Protein AF-A0A1X0R0B6-F1 (afdb_monomer)

Radius of gyration: 25.24 Å; Cα contacts (8 Å, |Δi|>4): 113; chains: 1; bounding box: 52×63×77 Å

Secondary structure (DSSP, 8-state):
--------------TT--------------HHHHTSTTTTTS------GGGS-HHHHHHHHGGGSPEEE-HHHHHHHHHHHHTT---SSEEEETTTTEEEESS-EEETTS-HHHHHHHHHHHHHHHHHHHHHHHHHHHHHHS--

Mean predicted aligned error: 15.53 Å

Structure (mmCIF,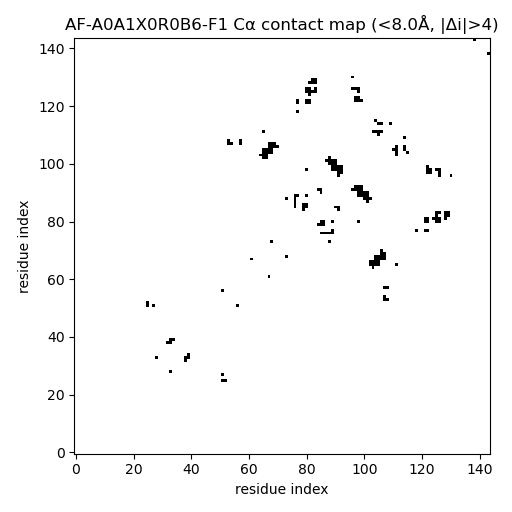 N/CA/C/O backbone):
data_AF-A0A1X0R0B6-F1
#
_entry.id   AF-A0A1X0R0B6-F1
#
loop_
_atom_site.group_PDB
_atom_site.id
_atom_site.type_symbol
_atom_site.label_atom_id
_atom_site.label_alt_id
_atom_site.label_comp_id
_atom_site.label_asym_id
_atom_site.label_entity_id
_atom_site.label_seq_id
_atom_site.pdbx_PDB_ins_code
_atom_site.Cartn_x
_atom_site.Cartn_y
_atom_site.Cartn_z
_atom_site.occupancy
_atom_site.B_iso_or_equiv
_atom_site.auth_seq_id
_atom_site.auth_comp_id
_atom_site.auth_asym_id
_atom_site.auth_atom_id
_atom_site.pdbx_PDB_model_num
ATOM 1 N N . MET A 1 1 ? 33.034 51.638 -9.440 1.00 44.06 1 MET A N 1
ATOM 2 C CA . MET A 1 1 ? 32.956 50.972 -10.749 1.00 44.06 1 MET A CA 1
ATOM 3 C C . MET A 1 1 ? 34.288 50.253 -10.861 1.00 44.06 1 MET A C 1
ATOM 5 O O . MET A 1 1 ? 35.292 50.940 -10.951 1.00 44.06 1 MET A O 1
ATOM 9 N N . ASP A 1 2 ? 34.399 48.962 -10.557 1.00 43.72 2 ASP A N 1
ATOM 10 C CA . ASP A 1 2 ? 33.422 47.894 -10.790 1.00 43.72 2 ASP A CA 1
ATOM 11 C C . ASP A 1 2 ? 33.470 46.812 -9.700 1.00 43.72 2 ASP A C 1
ATOM 13 O O . ASP A 1 2 ? 34.534 46.466 -9.190 1.00 43.72 2 ASP A O 1
ATOM 17 N N . LEU A 1 3 ? 32.273 46.372 -9.307 1.00 49.06 3 LEU A N 1
ATOM 18 C CA . LEU A 1 3 ? 31.998 45.193 -8.490 1.00 49.06 3 LEU A CA 1
ATOM 19 C C . LEU A 1 3 ? 32.060 43.993 -9.436 1.00 49.06 3 LEU A C 1
ATOM 21 O O . LEU A 1 3 ? 31.337 43.993 -10.428 1.00 49.06 3 LEU A O 1
ATOM 25 N N . ASP A 1 4 ? 32.903 43.012 -9.138 1.00 48.28 4 ASP A N 1
ATOM 26 C CA . ASP A 1 4 ? 32.927 41.732 -9.851 1.00 48.28 4 ASP A CA 1
ATOM 27 C C . ASP A 1 4 ? 32.798 40.623 -8.797 1.00 48.28 4 ASP A C 1
ATOM 29 O O . ASP A 1 4 ? 33.741 39.897 -8.477 1.00 48.28 4 ASP A O 1
ATOM 33 N N . ASP A 1 5 ? 31.619 40.593 -8.168 1.00 46.56 5 ASP A N 1
ATOM 34 C CA . ASP A 1 5 ? 31.151 39.461 -7.376 1.00 46.56 5 ASP A CA 1
ATOM 35 C C . ASP A 1 5 ? 30.774 38.361 -8.365 1.00 46.56 5 ASP A C 1
ATOM 37 O O . ASP A 1 5 ? 29.732 38.378 -9.018 1.00 46.56 5 ASP A O 1
ATOM 41 N N . LYS A 1 6 ? 31.702 37.425 -8.529 1.00 50.28 6 LYS A N 1
ATOM 42 C CA . LYS A 1 6 ? 31.528 36.225 -9.331 1.00 50.28 6 LYS A CA 1
ATOM 43 C C . LYS A 1 6 ? 30.633 35.268 -8.544 1.00 50.28 6 LYS A C 1
ATOM 45 O O . LYS A 1 6 ? 31.128 34.453 -7.771 1.00 50.28 6 LYS A O 1
ATOM 50 N N . GLU A 1 7 ? 29.323 35.430 -8.691 1.00 47.28 7 GLU A N 1
ATOM 51 C CA . GLU A 1 7 ? 28.333 34.467 -8.213 1.00 47.28 7 GLU A CA 1
ATOM 52 C C . GLU A 1 7 ? 28.565 33.141 -8.954 1.00 47.28 7 GLU A C 1
ATOM 54 O O . GLU A 1 7 ? 28.330 33.009 -10.155 1.00 47.28 7 GLU A O 1
ATOM 59 N N . GLU A 1 8 ? 29.128 32.167 -8.239 1.00 46.31 8 GLU A N 1
ATOM 60 C CA . GLU A 1 8 ? 29.103 30.762 -8.625 1.00 46.31 8 GLU A CA 1
ATOM 61 C C . GLU A 1 8 ? 27.646 30.298 -8.499 1.00 46.31 8 GLU A C 1
ATOM 63 O O . GLU A 1 8 ? 27.189 29.920 -7.423 1.00 46.31 8 GLU A O 1
ATOM 68 N N . GLU A 1 9 ? 26.889 30.404 -9.595 1.00 43.81 9 GLU A N 1
ATOM 69 C CA . GLU A 1 9 ? 25.591 29.746 -9.749 1.00 43.81 9 GLU A CA 1
ATOM 70 C C . GLU A 1 9 ? 25.822 28.227 -9.716 1.00 43.81 9 GLU A C 1
ATOM 72 O O . GLU A 1 9 ? 26.087 27.576 -10.728 1.00 43.81 9 GLU A O 1
ATOM 77 N N . GLU A 1 10 ? 25.771 27.657 -8.512 1.00 44.16 10 GLU A N 1
ATOM 78 C CA . GLU A 1 10 ? 25.491 26.244 -8.310 1.00 44.16 10 GLU A CA 1
ATOM 79 C C . GLU A 1 10 ? 24.111 25.971 -8.928 1.00 44.16 10 GLU A C 1
ATOM 81 O O . GLU A 1 10 ? 23.080 26.341 -8.368 1.00 44.16 10 GLU A O 1
ATOM 86 N N . GLU A 1 11 ? 24.087 25.367 -10.120 1.00 46.81 11 GLU A N 1
ATOM 87 C CA . GLU A 1 11 ? 22.880 24.776 -10.699 1.00 46.81 11 GLU A CA 1
ATOM 88 C C . GLU A 1 11 ? 22.377 23.679 -9.743 1.00 46.81 11 GLU A C 1
ATOM 90 O O . GLU A 1 11 ? 22.717 22.499 -9.869 1.00 46.81 11 GLU A O 1
ATOM 95 N N . GLU A 1 12 ? 21.560 24.067 -8.761 1.00 42.91 12 GLU A N 1
ATOM 96 C CA . GLU A 1 12 ? 20.645 23.168 -8.070 1.00 42.91 12 GLU A CA 1
ATOM 97 C C . GLU A 1 12 ? 19.727 22.561 -9.138 1.00 42.91 12 GLU A C 1
ATOM 99 O O . GLU A 1 12 ? 18.718 23.136 -9.548 1.00 42.91 12 GLU A O 1
ATOM 104 N N . CYS A 1 13 ? 20.118 21.388 -9.636 1.00 39.66 13 CYS A N 1
ATOM 105 C CA . CYS A 1 13 ? 19.265 20.514 -10.424 1.00 39.66 13 CYS A CA 1
ATOM 106 C C . CYS A 1 13 ? 18.039 20.153 -9.574 1.00 39.66 13 CYS A C 1
ATOM 108 O O . CYS A 1 13 ? 18.061 19.216 -8.777 1.00 39.66 13 CYS A O 1
ATOM 110 N N . ASP A 1 14 ? 16.968 20.925 -9.736 1.00 43.12 14 ASP A N 1
ATOM 111 C CA . ASP A 1 14 ? 15.654 20.648 -9.177 1.00 43.12 14 ASP A CA 1
ATOM 112 C C . ASP A 1 14 ? 15.074 19.384 -9.837 1.00 43.12 14 ASP A C 1
ATOM 114 O O . ASP A 1 14 ? 14.384 19.430 -10.858 1.00 43.12 14 ASP A O 1
ATOM 118 N N . GLU A 1 15 ? 15.361 18.228 -9.233 1.00 50.38 15 GLU A N 1
ATOM 119 C CA . GLU A 1 15 ? 14.888 16.886 -9.614 1.00 50.38 15 GLU A CA 1
ATOM 120 C C . GLU A 1 15 ? 13.340 16.760 -9.616 1.00 50.38 15 GLU A C 1
ATOM 122 O O . GLU A 1 15 ? 12.774 15.736 -10.006 1.00 50.38 15 GLU A O 1
ATOM 127 N N . TRP A 1 16 ? 12.620 17.822 -9.232 1.00 56.38 16 TRP A N 1
ATOM 128 C CA . TRP A 1 16 ? 11.158 17.904 -9.184 1.00 56.38 16 TRP A CA 1
ATOM 129 C C . TRP A 1 16 ? 10.514 18.563 -10.410 1.00 56.38 16 TRP A C 1
ATOM 131 O O . TRP A 1 16 ? 9.282 18.511 -10.561 1.00 56.38 16 TRP A O 1
ATOM 141 N N . SER A 1 17 ? 11.307 19.134 -11.316 1.00 48.06 17 SER A N 1
ATOM 142 C CA . SER A 1 17 ? 10.801 19.755 -12.537 1.00 48.06 17 SER A CA 1
ATOM 143 C C . SER A 1 17 ? 10.341 18.688 -13.536 1.00 48.06 17 SER A C 1
ATOM 145 O O . SER A 1 17 ? 11.116 18.008 -14.200 1.00 48.06 17 SER A O 1
ATOM 147 N N . SER A 1 18 ? 9.019 18.503 -13.609 1.00 56.09 18 SER A N 1
ATOM 148 C CA . SER A 1 18 ? 8.356 17.531 -14.482 1.00 56.09 18 SER A CA 1
ATOM 149 C C . SER A 1 18 ? 8.530 17.889 -15.962 1.00 56.09 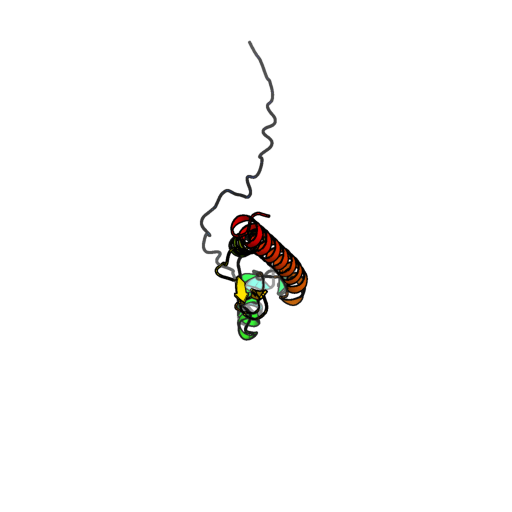18 SER A C 1
ATOM 151 O O . SER A 1 18 ? 7.639 18.482 -16.576 1.00 56.09 18 SER A O 1
ATOM 153 N N . GLU A 1 19 ? 9.647 17.485 -16.561 1.00 53.19 19 GLU A N 1
ATOM 154 C CA . GLU A 1 19 ? 9.763 17.413 -18.013 1.00 53.19 19 GLU A CA 1
ATOM 155 C C . GLU A 1 19 ? 8.799 16.349 -18.553 1.00 53.19 19 GLU A C 1
ATOM 157 O O . GLU A 1 19 ? 8.702 15.218 -18.066 1.00 53.19 19 GLU A O 1
ATOM 162 N N . LYS A 1 20 ? 8.017 16.731 -19.567 1.00 53.56 20 LYS A N 1
ATOM 163 C CA . LYS A 1 20 ? 7.134 15.798 -20.274 1.00 53.56 20 LYS A CA 1
ATOM 164 C C . LYS A 1 20 ? 8.014 14.741 -20.953 1.00 53.56 20 LYS A C 1
ATOM 166 O O . LYS A 1 20 ? 8.954 15.132 -21.642 1.00 53.56 20 LYS A O 1
ATOM 171 N N . PRO A 1 21 ? 7.710 13.436 -20.831 1.00 51.22 21 PRO A N 1
ATOM 172 C CA . PRO A 1 21 ? 8.553 12.403 -21.415 1.00 51.22 21 PRO A CA 1
ATOM 173 C C . PRO A 1 21 ? 8.575 12.555 -22.939 1.00 51.22 21 PRO A C 1
ATOM 175 O O . PRO A 1 21 ? 7.552 12.395 -23.610 1.00 51.22 21 PRO A O 1
ATOM 178 N N . VAL A 1 22 ? 9.743 12.897 -23.482 1.00 52.91 22 VAL A N 1
ATOM 179 C CA . VAL A 1 22 ? 9.999 12.881 -24.923 1.00 52.91 22 VAL A CA 1
ATOM 180 C C . VAL A 1 22 ? 10.057 11.412 -25.357 1.00 52.91 22 VAL A C 1
ATOM 182 O O . VAL A 1 22 ? 10.702 10.619 -24.670 1.00 52.91 22 VAL A O 1
ATOM 185 N N . PRO A 1 23 ? 9.404 11.000 -26.460 1.00 47.00 23 PRO A N 1
ATOM 186 C CA . PRO A 1 23 ? 9.511 9.631 -26.949 1.00 47.00 23 PRO A CA 1
ATOM 187 C C . PRO A 1 23 ? 10.969 9.309 -27.281 1.00 47.00 23 PRO A C 1
ATOM 189 O O . PRO A 1 23 ? 11.524 9.821 -28.256 1.00 47.00 23 PRO A O 1
ATOM 192 N N . VAL A 1 24 ? 11.603 8.472 -26.464 1.00 54.81 24 VAL A N 1
ATOM 193 C CA . VAL A 1 24 ? 12.972 8.038 -26.715 1.00 54.81 24 VAL A CA 1
ATOM 194 C C . VAL A 1 24 ? 12.920 6.905 -27.735 1.00 54.81 24 VAL A C 1
ATOM 196 O O . VAL A 1 24 ? 12.468 5.797 -27.453 1.00 54.81 24 VAL A O 1
ATOM 199 N N . TYR A 1 25 ? 13.345 7.197 -28.962 1.00 51.16 25 TYR A N 1
ATOM 200 C CA . TYR A 1 25 ? 13.500 6.185 -30.000 1.00 51.16 25 TYR A CA 1
ATOM 201 C C . TYR A 1 25 ? 14.805 5.432 -29.774 1.00 51.16 25 TYR A C 1
ATOM 203 O O . TYR A 1 25 ? 15.889 5.896 -30.133 1.00 51.16 25 TYR A O 1
ATOM 211 N N . TYR A 1 26 ? 14.701 4.245 -29.190 1.00 53.59 26 TYR A N 1
ATOM 212 C CA . TYR A 1 26 ? 15.845 3.366 -29.022 1.00 53.59 26 TYR A CA 1
ATOM 213 C C . TYR A 1 26 ? 16.159 2.682 -30.348 1.00 53.59 26 TYR A C 1
ATOM 215 O O . TYR A 1 26 ? 15.334 1.956 -30.904 1.00 53.59 26 TYR A O 1
ATOM 223 N N . LYS A 1 27 ? 17.367 2.911 -30.875 1.00 56.19 27 LYS A N 1
ATOM 224 C CA . LYS A 1 27 ? 17.893 2.139 -32.005 1.00 56.19 27 LYS A CA 1
ATOM 225 C C . LYS A 1 27 ? 18.204 0.724 -31.519 1.00 56.19 27 LYS A C 1
ATOM 227 O O . LYS A 1 27 ? 19.342 0.414 -31.190 1.00 56.19 27 LYS A O 1
ATOM 232 N N . SER A 1 28 ? 17.191 -0.137 -31.467 1.00 54.16 28 SER A N 1
ATOM 233 C CA . SER A 1 28 ? 17.397 -1.567 -31.264 1.00 54.16 28 SER A CA 1
ATOM 234 C C . SER A 1 28 ? 18.120 -2.125 -32.488 1.00 5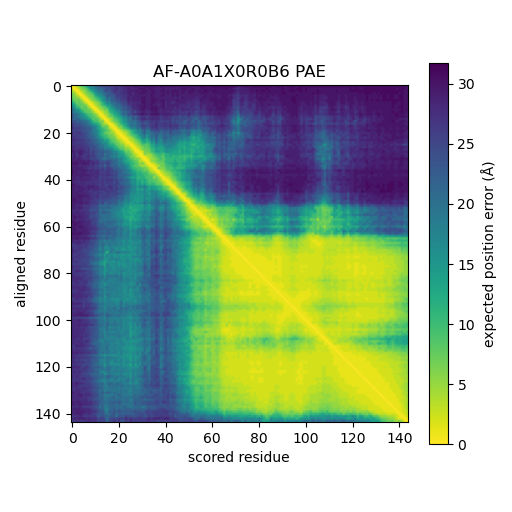4.16 28 SER A C 1
ATOM 236 O O . SER A 1 28 ? 17.562 -2.159 -33.587 1.00 54.16 28 SER A O 1
ATOM 238 N N . LEU A 1 29 ? 19.373 -2.536 -32.322 1.00 56.31 29 LEU A N 1
ATOM 239 C CA . LEU A 1 29 ? 20.070 -3.292 -33.354 1.00 56.31 29 LEU A CA 1
ATOM 240 C C . LEU A 1 29 ? 19.496 -4.711 -33.354 1.00 56.31 29 LEU A C 1
ATOM 242 O O . LEU A 1 29 ? 19.635 -5.441 -32.375 1.00 56.31 29 LEU A O 1
ATOM 246 N N . SER A 1 30 ? 18.808 -5.090 -34.430 1.00 58.12 30 SER A N 1
ATOM 247 C CA . SER A 1 30 ? 18.407 -6.479 -34.646 1.00 58.12 30 SER A CA 1
ATOM 248 C C . SER A 1 30 ? 19.633 -7.329 -34.990 1.00 58.12 30 SER A C 1
ATOM 250 O O . SER A 1 30 ? 20.620 -6.829 -35.538 1.00 58.12 30 SER A O 1
ATOM 252 N N . TRP A 1 31 ? 19.554 -8.634 -34.716 1.00 57.19 31 TRP A N 1
ATOM 253 C CA . TRP A 1 31 ? 20.564 -9.608 -35.147 1.00 57.19 31 TRP A CA 1
ATOM 254 C C . TRP A 1 31 ? 20.852 -9.532 -36.655 1.00 57.19 31 TRP A C 1
ATOM 256 O O . TRP A 1 31 ? 21.991 -9.728 -37.073 1.00 57.19 31 TRP A O 1
ATOM 266 N N . ASP A 1 32 ? 19.852 -9.161 -37.457 1.00 57.97 32 ASP A N 1
ATOM 267 C CA . ASP A 1 32 ? 19.981 -8.992 -38.907 1.00 57.97 32 ASP A CA 1
ATOM 268 C C . ASP A 1 32 ? 20.910 -7.829 -39.296 1.00 57.97 32 ASP A C 1
ATOM 270 O O . ASP A 1 32 ? 21.615 -7.898 -40.304 1.00 57.97 32 ASP A O 1
ATOM 274 N N . ASN A 1 33 ? 20.987 -6.779 -38.472 1.00 58.06 33 ASN A N 1
ATOM 275 C CA . ASN A 1 33 ? 21.807 -5.599 -38.754 1.00 58.06 33 ASN A CA 1
ATOM 276 C C . ASN A 1 33 ? 23.292 -5.813 -38.423 1.00 58.06 33 ASN A C 1
ATOM 278 O O . ASN A 1 33 ? 24.151 -5.131 -38.992 1.00 58.06 33 ASN A O 1
ATOM 282 N N . PHE A 1 34 ? 23.606 -6.785 -37.558 1.00 56.25 34 PHE A N 1
ATOM 283 C CA . PHE A 1 34 ? 24.973 -7.120 -37.140 1.00 56.25 34 PHE A CA 1
ATOM 284 C C . PHE A 1 34 ? 25.846 -7.624 -38.302 1.00 56.25 34 PHE A C 1
ATOM 286 O O . PHE A 1 34 ? 27.057 -7.411 -38.320 1.00 56.25 34 PHE A O 1
ATOM 293 N N . ASN A 1 35 ? 25.232 -8.251 -39.311 1.00 55.53 35 ASN A N 1
ATOM 294 C CA . ASN A 1 35 ? 25.938 -8.787 -40.479 1.00 55.53 35 ASN A CA 1
ATOM 295 C C . ASN A 1 35 ? 26.104 -7.783 -41.629 1.00 55.53 35 ASN A C 1
ATOM 297 O O . ASN A 1 35 ? 26.712 -8.118 -42.648 1.00 55.53 35 ASN A O 1
ATOM 301 N N . SER A 1 36 ? 25.598 -6.557 -41.490 1.00 59.28 36 SER A N 1
ATOM 302 C CA . SER A 1 36 ? 25.766 -5.538 -42.524 1.00 59.28 36 SER A CA 1
ATOM 303 C C . SER A 1 36 ? 27.196 -4.973 -42.514 1.00 59.28 36 SER A C 1
ATOM 305 O O . SER A 1 36 ? 27.761 -4.623 -41.475 1.00 59.28 36 SER A O 1
ATOM 307 N N . SER A 1 37 ? 27.811 -4.882 -43.696 1.00 56.16 37 SER A N 1
ATOM 308 C CA . SER A 1 37 ? 29.212 -4.464 -43.880 1.00 56.16 37 SER A CA 1
ATOM 309 C C . SER A 1 37 ? 29.522 -3.064 -43.335 1.00 56.16 37 SER A C 1
ATOM 311 O O . SER A 1 37 ? 30.673 -2.772 -43.023 1.00 56.16 37 SER A O 1
ATOM 313 N N . SER A 1 38 ? 28.505 -2.214 -43.175 1.00 57.75 38 SER A N 1
ATOM 314 C CA . SER A 1 38 ? 28.630 -0.859 -42.629 1.00 57.75 38 SER A CA 1
ATOM 315 C C . SER A 1 38 ? 28.892 -0.813 -41.117 1.00 57.75 38 SER A C 1
ATOM 317 O O . SER A 1 38 ? 29.416 0.190 -40.641 1.00 57.75 38 SER A O 1
ATOM 319 N N . PHE A 1 39 ? 28.582 -1.876 -40.363 1.00 53.69 39 PHE A N 1
ATOM 320 C CA . PHE A 1 39 ? 28.770 -1.918 -38.903 1.00 53.69 39 PHE A CA 1
ATOM 321 C C . PHE A 1 39 ? 30.095 -2.557 -38.461 1.00 53.69 39 PHE A C 1
ATOM 323 O O . PHE A 1 39 ? 30.558 -2.299 -37.354 1.00 53.69 39 PHE A O 1
ATOM 330 N N . ARG A 1 40 ? 30.764 -3.331 -39.329 1.00 53.16 40 ARG A N 1
ATOM 331 C CA . ARG A 1 40 ? 32.027 -4.032 -39.001 1.00 53.16 40 ARG A CA 1
ATOM 332 C C . ARG A 1 40 ? 33.220 -3.120 -38.706 1.00 53.16 40 ARG A C 1
ATOM 334 O O . ARG A 1 40 ? 34.197 -3.587 -38.129 1.00 53.16 40 ARG A O 1
ATOM 341 N N . HIS A 1 41 ? 33.168 -1.862 -39.136 1.00 51.84 41 HIS A N 1
ATOM 342 C CA . HIS A 1 41 ? 34.302 -0.934 -39.064 1.00 51.84 41 HIS A CA 1
ATOM 343 C C . HIS A 1 41 ? 34.145 0.165 -38.012 1.00 51.84 41 HIS A C 1
ATOM 345 O O . HIS A 1 41 ? 35.052 0.979 -37.852 1.00 51.84 41 HIS A O 1
ATOM 351 N N . GLN A 1 42 ? 33.029 0.196 -37.280 1.00 53.94 42 GLN A N 1
ATOM 352 C CA . GLN A 1 42 ? 32.911 1.072 -36.122 1.00 53.94 42 GLN A CA 1
ATOM 353 C C . GLN A 1 42 ? 33.435 0.341 -34.881 1.00 53.94 42 GLN A C 1
ATOM 355 O O . GLN A 1 42 ? 33.074 -0.818 -34.670 1.00 53.94 42 GLN A O 1
ATOM 360 N N . PRO A 1 43 ? 34.272 0.982 -34.045 1.00 47.16 43 PRO A N 1
ATOM 361 C CA . PRO A 1 43 ? 34.658 0.430 -32.755 1.00 47.16 43 PRO A CA 1
ATOM 362 C C . PRO A 1 43 ? 33.425 0.440 -31.843 1.00 47.16 43 PRO A C 1
ATOM 364 O O . PRO A 1 43 ? 33.194 1.380 -31.088 1.00 47.16 43 PRO A O 1
ATOM 367 N N . MET A 1 44 ? 32.581 -0.584 -31.956 1.00 50.34 44 MET A N 1
ATOM 368 C CA . MET A 1 44 ? 31.437 -0.751 -31.072 1.00 50.34 44 MET A CA 1
ATOM 369 C C . MET A 1 44 ? 31.959 -1.176 -29.702 1.00 50.34 44 MET A C 1
ATOM 371 O O . MET A 1 44 ? 32.468 -2.286 -29.530 1.00 50.34 44 MET A O 1
ATOM 375 N N . LYS A 1 45 ? 31.791 -0.295 -28.707 1.00 50.06 45 LYS A N 1
ATOM 376 C CA . LYS A 1 45 ? 31.577 -0.758 -27.336 1.00 50.06 45 LYS A CA 1
ATOM 377 C C . LYS A 1 45 ? 30.411 -1.741 -27.412 1.00 50.06 45 LYS A C 1
ATOM 379 O O . LYS A 1 45 ? 29.403 -1.489 -28.061 1.00 50.06 45 LYS A O 1
ATOM 384 N N . THR A 1 46 ? 30.661 -2.925 -26.897 1.00 49.88 46 THR A N 1
ATOM 385 C CA . THR A 1 46 ? 29.841 -4.125 -27.016 1.00 49.88 46 THR A CA 1
ATOM 386 C C . THR A 1 46 ? 28.333 -3.857 -26.892 1.00 49.88 46 THR A C 1
ATOM 388 O O . THR A 1 46 ? 27.926 -3.315 -25.865 1.00 49.88 46 THR A O 1
ATOM 391 N N . PRO A 1 47 ? 27.498 -4.288 -27.857 1.00 47.44 47 PRO A N 1
ATOM 392 C CA . PRO A 1 47 ? 26.050 -4.119 -27.810 1.00 47.44 47 PRO A CA 1
ATOM 393 C C . PRO A 1 47 ? 25.455 -5.200 -26.902 1.00 47.44 47 PRO A C 1
ATOM 395 O O . PRO A 1 47 ? 24.780 -6.125 -27.350 1.00 47.44 47 PRO A O 1
ATOM 398 N N . PHE A 1 48 ? 25.798 -5.166 -25.619 1.00 50.84 48 PHE A N 1
ATOM 399 C CA . PHE A 1 48 ? 25.164 -6.042 -24.649 1.00 50.84 48 PHE A CA 1
ATOM 400 C C . PHE A 1 48 ? 23.816 -5.452 -24.239 1.00 50.84 48 PHE A C 1
ATOM 402 O O . PHE A 1 48 ? 23.608 -4.240 -24.252 1.00 50.84 48 PHE A O 1
ATOM 409 N N . LEU A 1 49 ? 22.916 -6.343 -23.821 1.00 50.00 49 LEU A N 1
ATOM 410 C CA . LEU A 1 49 ? 21.586 -6.068 -23.259 1.00 50.00 49 LEU A CA 1
ATOM 411 C C . LEU A 1 49 ? 21.555 -4.948 -22.199 1.00 50.00 49 LEU A C 1
ATOM 413 O O . LEU A 1 49 ? 20.490 -4.428 -21.901 1.00 50.00 49 LEU A O 1
ATOM 417 N N . THR A 1 50 ? 22.702 -4.558 -21.645 1.00 47.72 50 THR A N 1
ATOM 418 C CA . THR A 1 50 ? 22.863 -3.486 -20.659 1.00 47.72 50 THR A CA 1
ATOM 419 C C . THR A 1 50 ? 22.557 -2.080 -21.183 1.00 47.72 50 THR A C 1
ATOM 421 O O . THR A 1 50 ? 22.379 -1.182 -20.371 1.00 47.72 50 THR A O 1
ATOM 424 N N . GLU A 1 51 ? 22.506 -1.865 -22.502 1.00 56.19 51 GLU A N 1
ATOM 425 C CA . GLU A 1 51 ? 22.126 -0.566 -23.093 1.00 56.19 51 GLU A CA 1
ATOM 426 C C . GLU A 1 51 ? 20.628 -0.469 -23.418 1.00 56.19 51 GLU A C 1
ATOM 428 O O . GLU A 1 51 ? 20.140 0.595 -23.806 1.00 56.19 51 GLU A O 1
ATOM 433 N N . ALA A 1 52 ? 19.884 -1.572 -23.272 1.00 59.06 52 ALA A N 1
ATOM 434 C CA . ALA A 1 52 ? 18.445 -1.532 -23.438 1.00 59.06 52 ALA A CA 1
ATOM 435 C C . ALA A 1 52 ? 17.813 -0.775 -22.249 1.00 59.06 52 ALA A C 1
ATOM 437 O O . ALA A 1 52 ? 18.170 -1.017 -21.095 1.00 59.06 52 ALA A O 1
ATOM 438 N N . PRO A 1 53 ? 16.867 0.132 -22.506 1.00 63.62 53 PRO A N 1
ATOM 439 C CA . PRO A 1 53 ? 16.148 0.861 -21.465 1.00 63.62 53 PRO A CA 1
ATOM 440 C C . PRO A 1 53 ? 15.404 -0.088 -20.541 1.00 63.62 53 PRO A C 1
ATOM 442 O O . PRO A 1 53 ? 14.880 -1.109 -20.992 1.00 63.62 53 PRO A O 1
ATOM 445 N N . LEU A 1 54 ? 15.274 0.301 -19.272 1.00 64.12 54 LEU A N 1
ATOM 446 C CA . LEU A 1 54 ? 14.494 -0.435 -18.271 1.00 64.12 54 LEU A CA 1
ATOM 447 C C . LEU A 1 54 ? 13.088 -0.799 -18.772 1.00 64.12 54 LEU A C 1
ATOM 449 O O . LEU A 1 54 ? 12.641 -1.927 -18.573 1.00 64.12 54 LEU A O 1
ATOM 453 N N . ASP A 1 55 ? 12.443 0.099 -19.519 1.00 65.25 55 ASP A N 1
ATOM 454 C CA . ASP A 1 55 ? 11.101 -0.112 -20.072 1.00 65.25 55 ASP A CA 1
ATOM 455 C C . ASP A 1 55 ? 11.008 -1.323 -21.019 1.00 65.25 55 ASP A C 1
ATOM 457 O O . ASP A 1 55 ? 9.965 -1.972 -21.099 1.00 65.25 55 ASP A O 1
ATOM 461 N N . CYS A 1 56 ? 12.095 -1.689 -21.708 1.00 64.19 56 CYS A N 1
ATOM 462 C CA . CYS A 1 56 ? 12.116 -2.877 -22.562 1.00 64.19 56 CYS A CA 1
ATOM 463 C C . CYS A 1 56 ? 12.039 -4.176 -21.742 1.00 64.19 56 CYS A C 1
ATOM 465 O O . CYS A 1 56 ? 11.456 -5.160 -22.204 1.00 64.19 56 CYS A O 1
ATOM 467 N N . PHE A 1 57 ? 12.569 -4.177 -20.516 1.00 65.19 57 PHE A N 1
ATOM 468 C CA . PHE A 1 57 ? 12.569 -5.337 -19.621 1.00 65.19 57 PHE A CA 1
ATOM 469 C C . PHE A 1 57 ? 11.257 -5.509 -18.851 1.00 65.19 57 PHE A C 1
ATOM 471 O O . PHE A 1 57 ? 10.896 -6.634 -18.497 1.00 65.19 57 PHE A O 1
ATOM 478 N N . GLU A 1 58 ? 10.504 -4.427 -18.642 1.00 68.75 58 GLU A N 1
ATOM 479 C CA . GLU A 1 58 ? 9.213 -4.475 -17.947 1.00 68.75 58 GLU A CA 1
ATOM 480 C C . GLU A 1 58 ? 8.198 -5.383 -18.661 1.00 68.75 58 GLU A C 1
ATOM 482 O O . GLU A 1 58 ? 7.429 -6.082 -17.997 1.00 68.75 58 GLU A O 1
ATOM 487 N N . SER A 1 59 ? 8.258 -5.453 -19.997 1.00 63.88 59 SER A N 1
ATOM 488 C CA . SER A 1 59 ? 7.386 -6.304 -20.823 1.00 63.88 59 SER A CA 1
ATOM 489 C C . SER A 1 59 ? 7.524 -7.804 -20.523 1.00 63.88 59 SER A C 1
ATOM 491 O O . SER A 1 59 ? 6.536 -8.535 -20.528 1.00 63.88 59 SER A O 1
ATOM 493 N N . ILE A 1 60 ? 8.735 -8.266 -20.197 1.00 65.19 60 ILE A N 1
ATOM 494 C CA . ILE A 1 60 ? 9.013 -9.669 -19.847 1.00 65.19 60 ILE A CA 1
ATOM 495 C C . ILE A 1 60 ? 8.439 -9.984 -18.467 1.00 65.19 60 ILE A C 1
ATOM 497 O O . ILE A 1 60 ? 7.894 -11.061 -18.221 1.00 65.19 60 ILE A O 1
ATOM 501 N N . LEU A 1 61 ? 8.556 -9.024 -17.555 1.00 65.88 61 LEU A N 1
ATOM 502 C CA . LEU A 1 61 ? 8.103 -9.177 -16.186 1.00 65.88 61 LEU A CA 1
ATOM 503 C C . LEU A 1 61 ? 6.578 -9.026 -16.067 1.00 65.88 61 LEU A C 1
ATOM 505 O O . LEU A 1 61 ? 6.012 -9.461 -15.070 1.00 65.88 61 LEU A O 1
ATOM 509 N N . ASP A 1 62 ? 5.873 -8.446 -17.037 1.00 65.00 62 ASP A N 1
ATOM 510 C CA . ASP A 1 62 ? 4.411 -8.258 -16.983 1.00 65.00 62 ASP A CA 1
ATOM 511 C C . ASP A 1 62 ? 3.632 -9.593 -16.872 1.00 65.00 62 ASP A C 1
ATOM 513 O O . ASP A 1 62 ? 2.555 -9.668 -16.283 1.00 65.00 62 ASP A O 1
ATOM 517 N N . ALA A 1 63 ? 4.240 -10.705 -17.304 1.00 62.97 63 ALA A N 1
ATOM 518 C CA . ALA A 1 63 ? 3.687 -12.056 -17.167 1.00 62.97 63 ALA A CA 1
ATOM 519 C C . ALA A 1 63 ? 3.622 -12.584 -15.715 1.00 62.97 63 ALA A C 1
ATOM 521 O O . ALA A 1 63 ? 3.046 -13.642 -15.465 1.00 62.97 63 ALA A O 1
ATOM 522 N N . THR A 1 64 ? 4.216 -11.881 -14.744 1.00 70.00 64 THR A N 1
ATOM 523 C CA . THR A 1 64 ? 4.401 -12.379 -13.367 1.00 70.00 64 THR A CA 1
ATOM 524 C C . THR A 1 64 ? 3.253 -12.042 -12.404 1.00 70.00 64 THR A C 1
ATOM 526 O O . THR A 1 64 ? 3.305 -12.421 -11.236 1.00 70.00 64 THR A O 1
ATOM 529 N N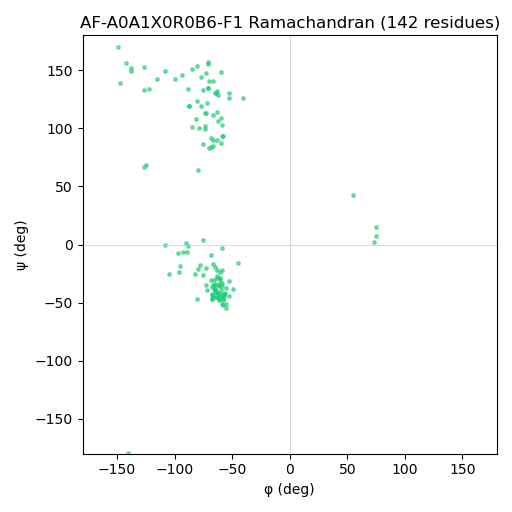 . GLY A 1 65 ? 2.196 -11.363 -12.869 1.00 78.88 65 GLY A N 1
ATOM 530 C CA . GLY A 1 65 ? 0.991 -11.081 -12.071 1.00 78.88 65 GLY A CA 1
ATOM 531 C C . GLY A 1 65 ? 1.145 -9.976 -11.015 1.00 78.88 65 GLY A C 1
ATOM 532 O O . GLY A 1 65 ? 0.228 -9.751 -10.223 1.00 78.88 65 GLY A O 1
ATOM 533 N N . TYR A 1 66 ? 2.281 -9.276 -11.006 1.00 84.94 66 TYR A N 1
ATOM 534 C CA . TYR A 1 66 ? 2.507 -8.087 -10.184 1.00 84.94 66 TYR A CA 1
ATOM 535 C C . TYR A 1 66 ? 1.968 -6.842 -10.882 1.00 84.94 66 TYR A C 1
ATOM 537 O O . TYR A 1 66 ? 1.976 -6.751 -12.106 1.00 84.94 66 TYR A O 1
ATOM 545 N N . ILE A 1 67 ? 1.554 -5.851 -10.095 1.00 86.75 67 ILE A N 1
ATOM 546 C CA . ILE A 1 67 ? 1.312 -4.504 -10.609 1.00 86.75 67 ILE A CA 1
ATOM 547 C C . ILE A 1 67 ? 2.631 -3.732 -10.552 1.00 86.75 67 ILE A C 1
ATOM 549 O O . ILE A 1 67 ? 3.164 -3.513 -9.460 1.00 86.75 67 ILE A O 1
ATOM 553 N N . THR A 1 68 ? 3.130 -3.281 -11.704 1.00 87.62 68 THR A N 1
ATOM 554 C CA . THR A 1 68 ? 4.209 -2.287 -11.751 1.00 87.62 68 THR A CA 1
ATOM 555 C C . THR A 1 68 ? 3.666 -0.930 -11.336 1.00 87.62 68 THR A C 1
ATOM 557 O O . THR A 1 68 ? 2.743 -0.395 -11.950 1.00 87.62 68 THR A O 1
ATOM 560 N N . VAL A 1 69 ? 4.247 -0.356 -10.288 1.00 89.00 69 VAL A N 1
ATOM 561 C CA . VAL A 1 69 ? 3.886 0.960 -9.771 1.00 89.00 69 VAL A CA 1
ATOM 562 C C . VAL A 1 69 ? 5.047 1.927 -9.940 1.00 89.00 69 VAL A C 1
ATOM 564 O O . VAL A 1 69 ? 6.215 1.578 -9.772 1.00 89.00 69 VAL A O 1
ATOM 567 N N . LYS A 1 70 ? 4.715 3.177 -10.265 1.00 88.06 70 LYS A N 1
ATOM 568 C CA . LYS A 1 70 ? 5.679 4.276 -10.199 1.00 88.06 70 LYS A CA 1
ATOM 569 C C . LYS A 1 70 ? 5.941 4.624 -8.736 1.00 88.06 70 LYS A C 1
ATOM 571 O O . LYS A 1 70 ? 5.028 4.555 -7.910 1.00 88.06 70 LYS A O 1
ATOM 576 N N . GLU A 1 71 ? 7.159 5.062 -8.449 1.00 88.00 71 GLU A N 1
ATOM 577 C CA . GLU A 1 71 ? 7.600 5.425 -7.102 1.00 88.00 71 GLU A CA 1
ATOM 578 C C . GLU A 1 71 ? 6.688 6.478 -6.458 1.00 88.00 71 GLU A C 1
ATOM 580 O O . GLU A 1 71 ? 6.107 6.234 -5.403 1.00 88.00 71 GLU A O 1
ATOM 585 N N . ARG A 1 72 ? 6.472 7.619 -7.126 1.00 89.94 72 ARG A N 1
ATOM 586 C CA . ARG A 1 72 ? 5.688 8.734 -6.570 1.00 89.94 72 ARG A CA 1
ATOM 587 C C . ARG A 1 72 ? 4.268 8.325 -6.119 1.00 89.94 72 ARG A C 1
ATOM 589 O O . ARG A 1 72 ? 3.917 8.596 -4.970 1.00 89.94 72 ARG A O 1
ATOM 596 N N . PRO A 1 73 ? 3.440 7.647 -6.941 1.00 92.12 73 PRO A N 1
ATOM 597 C CA . PRO A 1 73 ? 2.150 7.115 -6.489 1.00 92.12 73 PRO A CA 1
ATOM 598 C C . PRO A 1 73 ? 2.239 6.124 -5.322 1.00 92.12 73 PRO A C 1
ATOM 600 O O . PRO A 1 73 ? 1.342 6.095 -4.475 1.00 92.12 73 PRO A O 1
ATOM 603 N N . LEU A 1 74 ? 3.287 5.294 -5.282 1.00 93.31 74 LEU A N 1
ATOM 604 C CA . LEU A 1 74 ? 3.485 4.330 -4.202 1.00 93.31 74 LEU A CA 1
ATOM 605 C C . LEU A 1 74 ? 3.788 5.044 -2.881 1.00 93.31 74 LEU A C 1
ATOM 607 O O . LEU A 1 74 ? 3.141 4.747 -1.880 1.00 93.31 74 LEU A O 1
ATOM 611 N N . VAL A 1 75 ? 4.693 6.025 -2.890 1.00 94.44 75 VAL A N 1
ATOM 612 C CA . VAL A 1 75 ? 5.046 6.827 -1.708 1.00 94.44 75 VAL A CA 1
ATOM 613 C C . VAL A 1 75 ? 3.816 7.529 -1.132 1.00 94.44 75 VAL A C 1
ATOM 615 O O . VAL A 1 75 ? 3.545 7.414 0.062 1.00 94.44 75 VAL A O 1
ATOM 618 N N . ILE A 1 76 ? 3.007 8.179 -1.977 1.00 96.38 76 ILE A N 1
ATOM 619 C CA . ILE A 1 76 ? 1.756 8.827 -1.544 1.00 96.38 76 ILE A CA 1
ATOM 620 C C . ILE A 1 76 ? 0.820 7.811 -0.872 1.00 96.38 76 ILE A C 1
ATOM 622 O O . ILE A 1 76 ? 0.260 8.077 0.192 1.00 96.38 76 ILE A O 1
ATOM 626 N N . SER A 1 77 ? 0.680 6.625 -1.466 1.00 96.38 77 SER A N 1
ATOM 627 C CA . SER A 1 77 ? -0.177 5.561 -0.936 1.00 96.38 77 SER A CA 1
ATOM 628 C C . SER A 1 77 ? 0.329 5.004 0.398 1.00 96.38 77 SER A C 1
ATOM 630 O O . SER A 1 77 ? -0.481 4.659 1.259 1.00 96.38 77 SER A O 1
ATOM 632 N N . LEU A 1 78 ? 1.649 4.927 0.589 1.00 96.00 78 LEU A N 1
ATOM 633 C CA . LEU A 1 78 ? 2.273 4.514 1.848 1.00 96.00 78 LEU A CA 1
ATOM 634 C C . LEU A 1 78 ? 2.040 5.551 2.952 1.00 96.00 78 LEU A C 1
ATOM 636 O O . LEU A 1 78 ? 1.655 5.177 4.056 1.00 96.00 78 LEU A O 1
ATOM 640 N N . ILE A 1 79 ? 2.181 6.846 2.651 1.00 96.56 79 ILE A N 1
ATOM 641 C CA . ILE A 1 79 ? 1.867 7.930 3.597 1.00 96.56 79 ILE A CA 1
ATOM 642 C C . ILE A 1 79 ? 0.399 7.851 4.033 1.00 96.56 79 ILE A C 1
ATOM 644 O O . ILE A 1 79 ? 0.097 7.938 5.222 1.00 96.56 79 ILE A O 1
ATOM 648 N N . GLN A 1 80 ? -0.525 7.622 3.097 1.00 95.62 80 GLN A N 1
ATOM 649 C CA . GLN A 1 80 ? -1.941 7.429 3.427 1.00 95.62 80 GLN A CA 1
ATOM 650 C C . GLN A 1 80 ? -2.153 6.237 4.372 1.00 95.62 80 GLN A C 1
ATOM 652 O O . GLN A 1 80 ? -2.883 6.369 5.356 1.00 95.62 80 GLN A O 1
ATOM 657 N N . ALA A 1 81 ? -1.471 5.112 4.133 1.00 95.56 81 ALA A N 1
ATOM 658 C CA . ALA A 1 81 ? -1.542 3.948 5.014 1.00 95.56 81 ALA A CA 1
ATOM 659 C C . ALA A 1 81 ? -1.021 4.256 6.431 1.00 95.56 81 ALA A C 1
ATOM 661 O O . ALA A 1 81 ? -1.670 3.869 7.403 1.00 95.56 81 ALA A O 1
ATOM 662 N N . ILE A 1 82 ? 0.086 5.002 6.562 1.00 94.75 82 ILE A N 1
ATOM 663 C CA . ILE A 1 82 ? 0.623 5.471 7.857 1.00 94.75 82 ILE A CA 1
ATOM 664 C C . ILE A 1 82 ? -0.432 6.275 8.623 1.00 94.75 82 ILE A C 1
ATOM 666 O O . ILE A 1 82 ? -0.614 6.075 9.822 1.00 94.75 82 ILE A O 1
ATOM 670 N N . LEU A 1 83 ? -1.167 7.136 7.921 1.00 93.25 83 LEU A N 1
ATOM 671 C CA . LEU A 1 83 ? -2.241 7.957 8.485 1.00 93.25 83 LEU A CA 1
ATOM 672 C C . LEU A 1 83 ? -3.538 7.174 8.763 1.00 93.25 83 LEU A C 1
ATOM 674 O O . LEU A 1 83 ? -4.542 7.767 9.152 1.00 93.25 83 LEU A O 1
ATOM 678 N N . GLY A 1 84 ? -3.564 5.856 8.551 1.00 91.62 84 GLY A N 1
ATOM 679 C CA . GLY A 1 84 ? -4.760 5.038 8.759 1.00 91.62 84 GLY A CA 1
ATOM 680 C C . GLY A 1 84 ? -5.828 5.190 7.664 1.00 91.62 84 GLY A C 1
ATOM 681 O O . GLY A 1 84 ? -6.970 4.727 7.838 1.00 91.62 84 GLY A O 1
ATOM 682 N N . LEU A 1 85 ? -5.465 5.775 6.518 1.00 92.44 85 LEU A N 1
ATOM 683 C CA . LEU A 1 85 ? -6.337 6.013 5.369 1.00 92.44 85 LEU A CA 1
ATOM 684 C C . LEU A 1 85 ? -6.141 4.945 4.276 1.00 92.44 85 LEU A C 1
ATOM 686 O O . LEU A 1 85 ? -5.020 4.495 4.037 1.00 92.44 85 LEU A O 1
ATOM 690 N N . PRO A 1 86 ? -7.218 4.514 3.593 1.00 94.00 86 PRO A N 1
ATOM 691 C CA . PRO A 1 86 ? -7.097 3.658 2.417 1.00 94.00 86 PRO A CA 1
ATOM 692 C C . PRO A 1 86 ? -6.526 4.435 1.222 1.00 94.00 86 PRO A C 1
ATOM 694 O O . PRO A 1 86 ? -6.666 5.653 1.129 1.00 94.00 86 PRO A O 1
ATOM 697 N N . SER A 1 87 ? -5.934 3.707 0.281 1.00 95.38 87 SER A N 1
ATOM 698 C CA . SER A 1 87 ? -5.353 4.233 -0.954 1.00 95.38 87 SER A CA 1
ATOM 699 C C . SER A 1 87 ? -5.645 3.307 -2.137 1.00 95.38 87 SER A C 1
ATOM 701 O O . SER A 1 87 ? -6.295 2.270 -1.995 1.00 95.38 87 SER A O 1
ATOM 703 N N . ILE A 1 88 ? -5.152 3.671 -3.324 1.00 93.25 88 ILE A N 1
ATOM 704 C CA . ILE A 1 88 ? -5.299 2.855 -4.539 1.00 93.25 88 ILE A CA 1
ATOM 705 C C . ILE A 1 88 ? -4.598 1.493 -4.433 1.00 93.25 88 ILE A C 1
ATOM 707 O O . ILE A 1 88 ? -5.019 0.537 -5.081 1.00 93.25 88 ILE A O 1
ATOM 711 N N . TYR A 1 89 ? -3.548 1.396 -3.611 1.00 95.00 89 TYR A N 1
ATOM 712 C CA . TYR A 1 89 ? -2.768 0.171 -3.442 1.00 95.00 89 TYR A CA 1
ATOM 713 C C . TYR A 1 89 ? -3.059 -0.548 -2.128 1.00 95.00 89 TYR A C 1
ATOM 715 O O . TYR A 1 89 ? -2.893 -1.764 -2.067 1.00 95.00 89 TYR A O 1
ATOM 723 N N . PHE A 1 90 ? -3.519 0.163 -1.093 1.00 96.62 90 PHE A N 1
ATOM 724 C CA . PHE A 1 90 ? -3.685 -0.392 0.249 1.00 96.62 90 PHE A CA 1
ATOM 725 C C . PHE A 1 90 ? -5.095 -0.178 0.783 1.00 96.62 90 PHE A C 1
ATOM 727 O O . PHE A 1 90 ? -5.639 0.923 0.760 1.00 96.62 90 PHE A O 1
ATOM 734 N N . THR A 1 91 ? -5.686 -1.237 1.325 1.00 96.25 91 THR A N 1
ATOM 735 C CA . THR A 1 91 ? -7.047 -1.213 1.867 1.00 96.25 91 THR A CA 1
ATOM 736 C C . THR A 1 91 ? -7.073 -1.735 3.293 1.00 96.25 91 THR A C 1
ATOM 738 O O . THR A 1 91 ? -6.217 -2.516 3.707 1.00 96.25 91 THR A O 1
ATOM 741 N N . TRP A 1 92 ? -8.056 -1.272 4.062 1.00 95.50 92 TRP A N 1
ATOM 742 C CA . TRP A 1 92 ? -8.269 -1.720 5.432 1.00 95.50 92 TRP A CA 1
ATOM 743 C C . TRP A 1 92 ? -9.162 -2.960 5.462 1.00 95.50 92 TRP A C 1
ATOM 745 O O . TRP A 1 92 ? -10.327 -2.904 5.065 1.00 95.50 92 TRP A O 1
ATOM 755 N N . ASP A 1 93 ? -8.639 -4.062 5.989 1.00 95.06 93 ASP A N 1
ATOM 756 C CA . ASP A 1 93 ? -9.407 -5.268 6.267 1.00 95.06 93 ASP A CA 1
ATOM 757 C C . ASP A 1 93 ? -10.072 -5.147 7.643 1.00 95.06 93 ASP A C 1
ATOM 759 O O . ASP A 1 93 ? -9.461 -5.355 8.693 1.00 95.06 93 ASP A O 1
ATOM 763 N N . SER A 1 94 ? -11.364 -4.820 7.649 1.00 91.38 94 SER A N 1
ATOM 764 C CA . SER A 1 94 ? -12.137 -4.654 8.884 1.00 91.38 94 SER A CA 1
ATOM 765 C C . SER A 1 94 ? -12.269 -5.925 9.725 1.00 91.38 94 SER A C 1
ATOM 767 O O . SER A 1 94 ? -12.547 -5.798 10.923 1.00 91.38 94 SER A O 1
ATOM 769 N N . LYS A 1 95 ? -12.103 -7.116 9.128 1.00 93.00 95 LYS A N 1
ATOM 770 C CA . LYS A 1 95 ? -12.196 -8.402 9.834 1.00 93.00 95 LYS A CA 1
ATOM 771 C C . LYS A 1 95 ? -10.896 -8.708 10.563 1.00 93.00 95 LYS A C 1
ATOM 773 O O . LYS A 1 95 ? -10.933 -9.052 11.737 1.00 93.00 95 LYS A O 1
ATOM 778 N N . LEU A 1 96 ? -9.767 -8.542 9.878 1.00 94.19 96 LEU A N 1
ATOM 779 C CA . LEU A 1 96 ? -8.442 -8.820 10.443 1.00 94.19 96 LEU A CA 1
ATOM 780 C C . LEU A 1 96 ? -7.813 -7.621 11.153 1.00 94.19 96 LEU A C 1
ATOM 782 O O . LEU A 1 96 ? -6.776 -7.772 11.787 1.00 94.19 96 LEU A O 1
ATOM 786 N N . LYS A 1 97 ? -8.452 -6.448 11.073 1.00 93.94 97 LYS A N 1
ATOM 787 C CA . LYS A 1 97 ? -7.985 -5.193 11.676 1.00 93.94 97 LYS A CA 1
ATOM 788 C C . LYS A 1 97 ? -6.568 -4.830 11.227 1.00 93.94 97 LYS A C 1
ATOM 790 O O . LYS A 1 97 ? -5.752 -4.387 12.030 1.00 93.94 97 LYS A O 1
ATOM 795 N N . CYS A 1 98 ? -6.292 -4.999 9.937 1.00 96.06 98 CYS A N 1
ATOM 796 C CA . CYS A 1 98 ? -5.000 -4.665 9.355 1.00 96.06 98 CYS A CA 1
ATOM 797 C C . CYS A 1 98 ? -5.137 -4.057 7.959 1.00 96.06 98 CYS A C 1
ATOM 799 O O . CYS A 1 98 ? -6.123 -4.275 7.251 1.00 96.06 98 CYS A O 1
ATOM 801 N N . PHE A 1 99 ? -4.130 -3.289 7.558 1.00 96.50 99 PHE A N 1
ATOM 802 C CA . PHE A 1 99 ? -3.956 -2.890 6.173 1.00 96.50 99 PHE A CA 1
ATOM 803 C C . PHE A 1 99 ? -3.380 -4.027 5.343 1.00 96.50 99 PHE A C 1
ATOM 805 O O . PHE A 1 99 ? -2.527 -4.786 5.800 1.00 96.50 99 PHE A O 1
ATOM 812 N N . LYS A 1 100 ? -3.833 -4.109 4.094 1.00 95.06 100 LYS A N 1
ATOM 813 C CA . LYS A 1 100 ? -3.357 -5.071 3.106 1.00 95.06 100 LYS A CA 1
ATOM 814 C C . LYS A 1 100 ? -3.180 -4.415 1.752 1.00 95.06 100 LYS A C 1
ATOM 816 O O . LYS A 1 100 ? -3.938 -3.514 1.390 1.00 95.06 100 LYS A O 1
ATOM 821 N N . SER A 1 101 ? -2.226 -4.931 0.986 1.00 94.12 101 SER A N 1
ATOM 822 C CA . SER A 1 101 ? -2.126 -4.603 -0.432 1.00 94.12 101 SER A CA 1
ATOM 823 C C . SER A 1 101 ? -3.278 -5.221 -1.221 1.00 94.12 101 SER A C 1
ATOM 825 O O . SER A 1 101 ? -3.677 -6.357 -0.962 1.00 94.12 101 SER A O 1
ATOM 827 N N . VAL A 1 102 ? -3.806 -4.480 -2.195 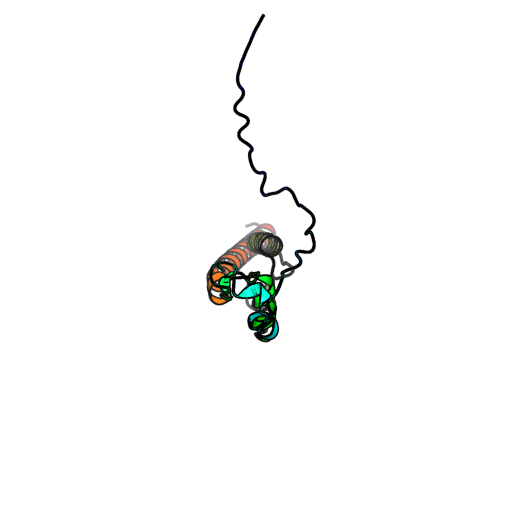1.00 90.94 102 VAL A N 1
ATOM 828 C CA . VAL A 1 102 ? -4.866 -4.958 -3.100 1.00 90.94 102 VAL A CA 1
ATOM 829 C C . VAL A 1 102 ? -4.337 -6.066 -4.015 1.00 90.94 102 VAL A C 1
ATOM 831 O O . VAL A 1 102 ? -5.059 -7.017 -4.313 1.00 90.94 102 VAL A O 1
ATOM 834 N N . ARG A 1 103 ? -3.073 -5.957 -4.444 1.00 89.31 103 ARG A N 1
ATOM 835 C CA . ARG A 1 103 ? -2.321 -6.974 -5.200 1.00 89.31 103 ARG A CA 1
ATOM 836 C C . ARG A 1 103 ? -0.831 -6.889 -4.878 1.00 89.31 103 ARG A C 1
ATOM 838 O O . ARG A 1 103 ? -0.386 -5.927 -4.257 1.00 89.31 103 ARG A O 1
ATOM 845 N N . SER A 1 104 ? -0.055 -7.868 -5.323 1.00 89.69 104 SER A N 1
ATOM 846 C CA . SER A 1 104 ? 1.405 -7.815 -5.236 1.00 89.69 104 SER A CA 1
ATOM 847 C C . SER A 1 104 ? 1.950 -6.663 -6.088 1.00 89.69 104 SER A C 1
ATOM 849 O O . SER A 1 104 ? 1.576 -6.523 -7.254 1.00 89.69 104 SER A O 1
ATOM 851 N N . LEU A 1 105 ? 2.815 -5.833 -5.503 1.00 90.56 105 LEU A N 1
ATOM 852 C CA . LEU A 1 105 ? 3.355 -4.625 -6.135 1.00 90.56 105 LEU A CA 1
ATOM 853 C C . LEU A 1 105 ? 4.829 -4.821 -6.500 1.00 90.56 105 LEU A C 1
ATOM 855 O O . LEU A 1 105 ? 5.556 -5.520 -5.794 1.00 90.56 105 LEU A O 1
ATOM 859 N N . ARG A 1 106 ? 5.282 -4.158 -7.565 1.00 89.69 106 ARG A N 1
ATOM 860 C CA . ARG A 1 106 ? 6.707 -3.984 -7.878 1.00 89.69 106 ARG A CA 1
ATOM 861 C C . ARG A 1 106 ? 6.990 -2.561 -8.346 1.00 89.69 106 ARG A C 1
ATOM 863 O O . ARG A 1 106 ? 6.116 -1.943 -8.944 1.00 89.69 106 ARG A O 1
ATOM 870 N N . ILE A 1 107 ? 8.202 -2.063 -8.129 1.00 87.88 107 ILE A N 1
ATOM 871 C CA . ILE A 1 107 ? 8.679 -0.833 -8.782 1.00 87.88 107 ILE A CA 1
ATOM 872 C C . ILE A 1 107 ? 9.428 -1.232 -10.056 1.00 87.88 107 ILE A C 1
ATOM 874 O O . ILE A 1 107 ? 10.064 -2.285 -10.079 1.00 87.88 107 ILE A O 1
ATOM 878 N N . SER A 1 108 ? 9.345 -0.411 -11.107 1.00 81.75 108 SER A N 1
ATOM 879 C CA . SER A 1 108 ? 10.127 -0.625 -12.333 1.00 81.75 108 SER A CA 1
ATOM 880 C C . SER A 1 108 ? 11.616 -0.787 -12.011 1.00 81.75 108 SER A C 1
ATOM 882 O O . SER A 1 108 ? 12.170 -0.011 -11.232 1.00 81.75 108 SER A O 1
ATOM 884 N N . GLY A 1 109 ? 12.248 -1.829 -12.552 1.00 75.75 109 GLY A N 1
ATOM 885 C CA . GLY A 1 109 ? 13.655 -2.145 -12.271 1.00 75.75 109 GLY A CA 1
ATOM 886 C C . GLY A 1 109 ? 13.958 -2.724 -10.881 1.00 75.75 109 GLY A C 1
ATOM 887 O O . GLY A 1 109 ? 15.119 -3.007 -10.587 1.00 75.75 109 GLY A O 1
ATOM 888 N N . VAL A 1 110 ? 12.952 -2.946 -10.026 1.00 81.25 110 VAL A N 1
ATOM 889 C CA . VAL A 1 110 ? 13.123 -3.497 -8.672 1.00 81.25 110 VAL A CA 1
ATOM 890 C C . VAL A 1 110 ? 12.301 -4.773 -8.511 1.00 81.25 110 VAL A C 1
ATOM 892 O O . VAL A 1 110 ? 11.116 -4.829 -8.842 1.00 81.25 110 VAL A O 1
ATOM 895 N N . THR A 1 111 ? 12.907 -5.822 -7.95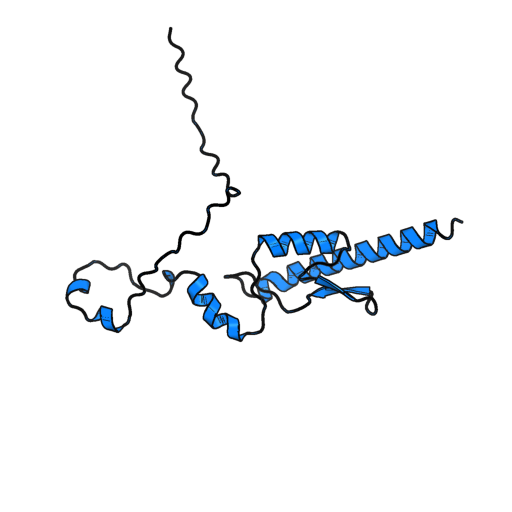0 1.00 79.19 111 THR A N 1
ATOM 896 C CA . THR A 1 111 ? 12.165 -7.060 -7.673 1.00 79.19 111 THR A CA 1
ATOM 897 C C . THR A 1 111 ? 11.102 -6.827 -6.596 1.00 79.19 111 THR A C 1
ATOM 899 O O . THR A 1 111 ? 11.354 -6.149 -5.598 1.00 79.19 111 THR A O 1
ATOM 902 N N . ALA A 1 112 ? 9.919 -7.427 -6.754 1.00 84.81 112 ALA A N 1
ATOM 903 C CA . ALA A 1 112 ? 8.843 -7.314 -5.764 1.00 84.81 112 ALA A CA 1
ATOM 904 C C . ALA A 1 112 ? 9.293 -7.758 -4.358 1.00 84.81 112 ALA A C 1
ATOM 906 O O . ALA A 1 112 ? 8.963 -7.120 -3.361 1.00 84.81 112 ALA A O 1
ATOM 907 N N . SER A 1 113 ? 10.128 -8.800 -4.280 1.00 86.88 113 SER A N 1
ATOM 908 C CA . SER A 1 113 ? 10.714 -9.294 -3.029 1.00 86.88 113 SER A CA 1
ATOM 909 C C . SER A 1 113 ? 11.570 -8.263 -2.294 1.00 86.88 113 SER A C 1
ATOM 911 O O . SER A 1 113 ? 11.643 -8.315 -1.071 1.00 86.88 113 SER A O 1
ATOM 913 N N . SER A 1 114 ? 12.208 -7.330 -3.006 1.00 88.31 114 SER A N 1
ATOM 914 C CA . SER A 1 114 ? 13.049 -6.302 -2.383 1.00 88.31 114 SER A CA 1
ATOM 915 C C . SER A 1 114 ? 12.224 -5.246 -1.650 1.00 88.31 114 SER A C 1
ATOM 917 O O . SER A 1 114 ? 12.661 -4.745 -0.618 1.00 88.31 114 SER A O 1
ATOM 919 N N . ILE A 1 115 ? 11.036 -4.908 -2.162 1.00 90.88 115 ILE A N 1
ATOM 920 C CA . ILE A 1 115 ? 10.202 -3.843 -1.588 1.00 90.88 115 ILE A CA 1
ATOM 921 C C . ILE A 1 115 ? 9.130 -4.357 -0.626 1.00 90.88 115 ILE A C 1
ATOM 923 O O . ILE A 1 115 ? 8.694 -3.619 0.259 1.00 90.88 115 ILE A O 1
ATOM 927 N N . GLN A 1 116 ? 8.725 -5.622 -0.755 1.00 92.25 116 GLN A N 1
ATOM 928 C CA . GLN A 1 116 ? 7.663 -6.201 0.067 1.00 92.25 116 GLN A CA 1
ATOM 929 C C . GLN A 1 116 ? 7.887 -6.027 1.585 1.00 92.25 116 GLN A C 1
ATOM 931 O O . GLN A 1 116 ? 6.953 -5.577 2.247 1.00 92.25 116 GLN A O 1
ATOM 936 N N . PRO A 1 117 ? 9.093 -6.252 2.153 1.00 94.00 117 PRO A N 1
ATOM 937 C CA . PRO A 1 117 ? 9.312 -6.073 3.592 1.00 94.00 117 PRO A CA 1
ATOM 938 C C . PRO A 1 117 ? 9.095 -4.630 4.071 1.00 94.00 117 PRO A C 1
ATOM 940 O O . PRO A 1 117 ? 8.610 -4.399 5.181 1.00 94.00 117 PRO A O 1
ATOM 943 N N . ILE A 1 118 ? 9.441 -3.651 3.229 1.00 93.56 118 ILE A N 1
ATOM 944 C CA . ILE A 1 118 ? 9.244 -2.224 3.515 1.00 93.56 118 ILE A CA 1
ATOM 945 C C . ILE A 1 118 ? 7.747 -1.912 3.540 1.00 93.56 118 ILE A C 1
ATOM 947 O O . ILE A 1 118 ? 7.259 -1.294 4.488 1.00 93.56 118 ILE A O 1
ATOM 951 N N . ILE A 1 119 ? 7.010 -2.389 2.531 1.00 95.50 119 ILE A N 1
ATOM 952 C CA . ILE A 1 119 ? 5.554 -2.240 2.458 1.00 95.50 119 ILE A CA 1
ATOM 953 C C . ILE A 1 119 ? 4.907 -2.859 3.699 1.00 95.50 119 ILE A C 1
ATOM 955 O O . ILE A 1 119 ? 4.166 -2.174 4.399 1.00 95.50 119 ILE A O 1
ATOM 959 N N . ASP A 1 120 ? 5.230 -4.110 4.025 1.00 95.75 120 ASP A N 1
ATOM 960 C CA . ASP A 1 120 ? 4.638 -4.831 5.157 1.00 95.75 120 ASP A CA 1
ATOM 961 C C . ASP A 1 120 ? 4.886 -4.120 6.495 1.00 95.75 120 ASP A C 1
ATOM 963 O O . ASP A 1 120 ? 3.984 -4.027 7.336 1.00 95.75 120 ASP A O 1
ATOM 967 N N . SER A 1 121 ? 6.082 -3.556 6.680 1.00 95.81 121 SER A N 1
ATOM 968 C CA . SER A 1 121 ? 6.434 -2.795 7.883 1.00 95.81 121 SER A CA 1
ATOM 969 C C . SER A 1 121 ? 5.573 -1.536 8.023 1.00 95.81 121 SER A C 1
ATOM 971 O O . SER A 1 121 ? 5.020 -1.265 9.092 1.00 95.81 121 SER A O 1
ATOM 973 N N . ILE A 1 122 ? 5.393 -0.795 6.926 1.00 96.56 122 ILE A N 1
ATOM 974 C CA . ILE A 1 122 ? 4.568 0.417 6.892 1.00 96.56 122 ILE A CA 1
ATOM 975 C C . ILE A 1 122 ? 3.085 0.084 7.100 1.00 96.56 122 ILE A C 1
ATOM 977 O O . ILE A 1 122 ? 2.402 0.764 7.867 1.00 96.56 122 ILE A O 1
ATOM 981 N N . LEU A 1 123 ? 2.575 -0.980 6.473 1.00 96.69 123 LEU A N 1
ATOM 982 C CA . LEU A 1 123 ? 1.184 -1.405 6.656 1.00 96.69 123 LEU A CA 1
ATOM 983 C C . LEU A 1 123 ? 0.915 -1.863 8.090 1.00 96.69 123 LEU A C 1
ATOM 985 O O . LEU 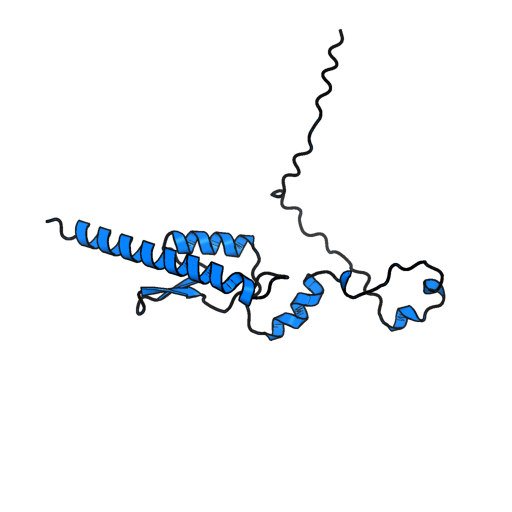A 1 123 ? -0.144 -1.559 8.649 1.00 96.69 123 LEU A O 1
ATOM 989 N N . THR A 1 124 ? 1.875 -2.547 8.712 1.00 96.25 124 THR A N 1
A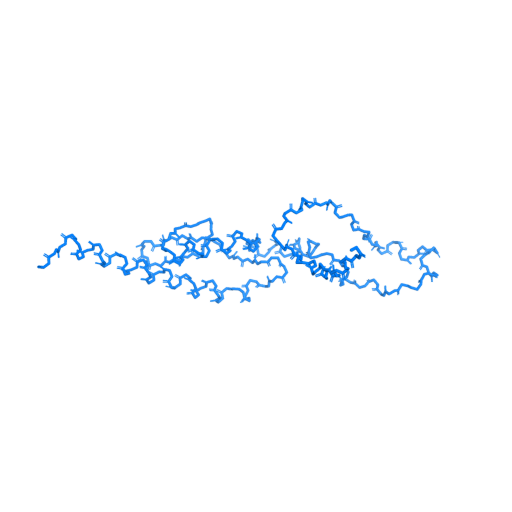TOM 990 C CA . THR A 1 124 ? 1.799 -2.926 10.128 1.00 96.25 124 THR A CA 1
ATOM 991 C C . THR A 1 124 ? 1.717 -1.682 11.009 1.00 96.25 124 THR A C 1
ATOM 993 O O . THR A 1 124 ? 0.827 -1.580 11.855 1.00 96.25 124 THR A O 1
ATOM 996 N N . PHE A 1 125 ? 2.576 -0.691 10.758 1.00 96.19 125 PHE A N 1
ATOM 997 C CA . PHE A 1 125 ? 2.545 0.580 11.476 1.00 96.19 125 PHE A CA 1
ATOM 998 C C . PHE A 1 125 ? 1.196 1.298 11.326 1.00 96.19 125 PHE A C 1
ATOM 1000 O O . PHE A 1 125 ? 0.556 1.630 12.325 1.00 96.19 125 PHE A O 1
ATOM 1007 N N . GLY A 1 126 ? 0.715 1.471 10.092 1.00 96.25 126 GLY A N 1
ATOM 1008 C CA . GLY A 1 126 ? -0.581 2.095 9.812 1.00 96.25 126 GLY A CA 1
ATOM 1009 C C . GLY A 1 126 ? -1.755 1.368 10.475 1.00 96.25 126 GLY A C 1
ATOM 1010 O O . GLY A 1 126 ? -2.716 1.990 10.934 1.00 96.25 126 GLY A O 1
ATOM 1011 N N . SER A 1 127 ? -1.658 0.042 10.604 1.00 96.50 127 SER A N 1
ATOM 1012 C CA . SER A 1 127 ? -2.666 -0.769 11.293 1.00 96.50 127 SER A CA 1
ATOM 1013 C C . SER A 1 127 ? -2.723 -0.465 12.787 1.00 96.50 127 SER A C 1
ATOM 1015 O O . SER A 1 127 ? -3.809 -0.260 13.335 1.00 96.50 127 SER A O 1
ATOM 1017 N N . HIS A 1 128 ? -1.564 -0.376 13.441 1.00 95.06 128 HIS A N 1
ATOM 1018 C CA . HIS A 1 128 ? -1.485 0.016 14.847 1.00 95.06 128 HIS A CA 1
ATOM 1019 C C . HIS A 1 128 ? -1.951 1.455 15.062 1.00 95.06 128 HIS A C 1
ATOM 1021 O O . HIS A 1 128 ? -2.681 1.718 16.018 1.00 95.06 128 HIS A O 1
ATOM 1027 N N . MET A 1 129 ? -1.610 2.370 14.151 1.00 94.56 129 MET A N 1
ATOM 1028 C CA . MET A 1 129 ? -2.072 3.753 14.232 1.00 94.56 129 MET A CA 1
ATOM 1029 C C . MET A 1 129 ? -3.604 3.828 14.240 1.00 94.56 129 MET A C 1
ATOM 1031 O O . MET A 1 129 ? -4.209 4.448 15.116 1.00 94.56 129 MET A O 1
ATOM 1035 N N . LYS A 1 130 ? -4.253 3.099 13.330 1.00 93.75 130 LYS A N 1
ATOM 1036 C CA . LYS A 1 130 ? -5.715 3.025 13.263 1.00 93.75 130 LYS A CA 1
ATOM 1037 C C . LYS A 1 130 ? -6.347 2.359 14.488 1.00 93.75 130 LYS A C 1
ATOM 1039 O O . LYS A 1 130 ? -7.438 2.742 14.909 1.00 93.75 130 LYS A O 1
ATOM 1044 N N . ALA A 1 131 ? -5.674 1.375 15.084 1.00 92.62 131 ALA A N 1
ATOM 1045 C CA . ALA A 1 131 ? -6.123 0.761 16.332 1.00 92.62 131 ALA A CA 1
ATOM 1046 C C . ALA A 1 131 ? -6.101 1.764 17.500 1.00 92.62 131 ALA A C 1
ATOM 1048 O O . ALA A 1 131 ? -7.061 1.828 18.268 1.00 92.62 131 ALA A O 1
ATOM 1049 N N . ILE A 1 132 ? -5.054 2.588 17.599 1.00 94.06 132 ILE A N 1
ATOM 1050 C CA . ILE A 1 132 ? -4.963 3.661 18.601 1.00 94.06 132 ILE A CA 1
ATOM 1051 C C . ILE A 1 132 ? -6.073 4.694 18.386 1.00 94.06 132 ILE A C 1
ATOM 1053 O O . ILE A 1 132 ? -6.758 5.062 19.340 1.00 94.06 132 ILE A O 1
ATOM 1057 N N . GLU A 1 133 ? -6.307 5.115 17.140 1.00 93.31 133 GLU A N 1
ATOM 1058 C CA . GLU A 1 133 ? -7.403 6.029 16.795 1.00 93.31 133 GLU A CA 1
ATOM 1059 C C . GLU A 1 133 ? -8.766 5.467 17.237 1.00 93.31 133 GLU A C 1
ATOM 1061 O O . GLU A 1 133 ? -9.595 6.182 17.805 1.00 93.31 133 GLU A O 1
ATOM 1066 N N . PHE A 1 134 ? -8.994 4.168 17.024 1.00 91.81 134 PHE A N 1
ATOM 1067 C CA . PHE A 1 134 ? -10.213 3.499 17.467 1.00 91.81 134 PHE A CA 1
ATOM 1068 C C . PHE A 1 134 ? -10.377 3.547 18.992 1.00 91.81 134 PHE A C 1
ATOM 1070 O O . PHE A 1 134 ? -11.450 3.911 19.472 1.00 91.81 134 PHE A O 1
ATOM 1077 N N . VAL A 1 135 ? -9.327 3.227 19.754 1.00 93.38 135 VAL A N 1
ATOM 1078 C CA . VAL A 1 135 ? -9.360 3.284 21.225 1.00 93.38 135 VAL A CA 1
ATOM 1079 C C . VAL A 1 135 ? -9.630 4.709 21.710 1.00 93.38 135 VAL A C 1
ATOM 1081 O O . VAL A 1 135 ? -10.496 4.906 22.561 1.00 93.38 135 VAL A O 1
ATOM 1084 N N . ALA A 1 136 ? -8.962 5.709 21.129 1.00 93.62 136 ALA A N 1
ATOM 1085 C CA . ALA A 1 136 ? -9.179 7.112 21.472 1.00 93.62 136 ALA A CA 1
ATOM 1086 C C . ALA A 1 136 ? -10.648 7.528 21.275 1.00 93.62 136 ALA A C 1
ATOM 1088 O O . ALA A 1 136 ? -11.242 8.134 22.169 1.00 93.62 136 ALA A O 1
ATOM 1089 N N . LYS A 1 137 ? -11.268 7.128 20.155 1.00 92.94 137 LYS A N 1
ATOM 1090 C CA . LYS A 1 137 ? -12.696 7.373 19.890 1.00 92.94 137 LYS A CA 1
ATOM 1091 C C . LYS A 1 137 ? -13.607 6.690 20.911 1.00 92.94 137 LYS A C 1
ATOM 1093 O O . LYS A 1 137 ? -14.573 7.296 21.362 1.00 92.94 137 LYS A O 1
ATOM 1098 N N . GLN A 1 138 ? -13.309 5.452 21.307 1.00 92.50 138 GLN A N 1
ATOM 1099 C CA . GLN A 1 138 ? -14.107 4.741 22.317 1.00 92.50 138 GLN A CA 1
ATOM 1100 C C . GLN A 1 138 ? -14.055 5.4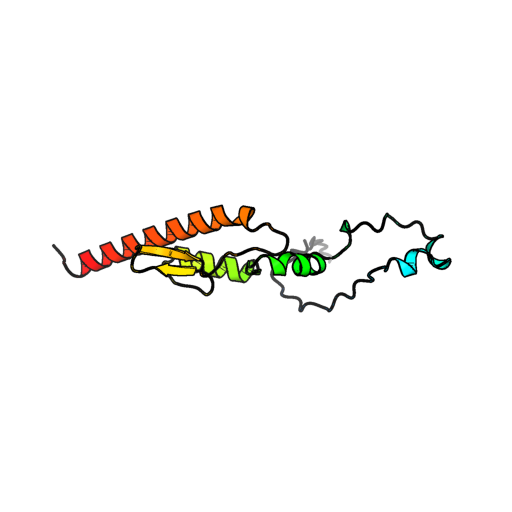21 23.691 1.00 92.50 138 GLN A C 1
ATOM 1102 O O . GLN A 1 138 ? -15.088 5.532 24.352 1.00 92.50 138 GLN A O 1
ATOM 1107 N N . CYS A 1 139 ? -12.883 5.916 24.098 1.00 92.94 139 CYS A N 1
ATOM 1108 C CA . CYS A 1 139 ? -12.721 6.668 25.343 1.00 92.94 139 CYS A CA 1
ATOM 1109 C C . CYS A 1 139 ? -13.468 8.009 25.315 1.00 92.94 139 CYS A C 1
ATOM 1111 O O . CYS A 1 139 ? -14.048 8.399 26.320 1.00 92.94 139 CYS A O 1
ATOM 1113 N N . GLN A 1 140 ? -13.486 8.705 24.173 1.00 91.62 140 GLN A N 1
ATOM 1114 C CA . GLN A 1 140 ? -14.246 9.953 24.021 1.00 91.62 140 GLN A CA 1
ATOM 1115 C C . GLN A 1 140 ? -15.761 9.740 24.108 1.00 91.62 140 GLN A C 1
ATOM 1117 O O . GLN A 1 140 ? -16.466 10.591 24.640 1.00 91.62 140 GLN A O 1
ATOM 1122 N N . LEU A 1 141 ? -16.264 8.615 23.590 1.00 92.75 141 LEU A N 1
ATOM 1123 C CA . LEU A 1 141 ? -17.687 8.269 23.652 1.00 92.75 141 LEU A CA 1
ATOM 1124 C C . LEU A 1 141 ? -18.123 7.785 25.043 1.00 92.75 141 LEU A C 1
ATOM 1126 O O . LEU A 1 141 ? -19.292 7.924 25.389 1.00 92.75 141 LEU A O 1
ATOM 1130 N N . ASN A 1 142 ? -17.196 7.235 25.832 1.00 87.50 142 ASN A N 1
ATOM 1131 C CA . ASN A 1 142 ? -17.437 6.757 27.194 1.00 87.50 142 ASN A CA 1
ATOM 1132 C C . ASN A 1 142 ? -16.455 7.421 28.176 1.00 87.50 142 ASN A C 1
ATOM 1134 O O . ASN A 1 142 ? -15.556 6.742 28.690 1.00 87.50 142 ASN A O 1
ATOM 1138 N N . PRO A 1 143 ? -16.583 8.740 28.418 1.00 77.50 143 PRO A N 1
ATOM 1139 C CA . PRO A 1 143 ? -15.739 9.421 29.387 1.00 77.50 143 PRO A CA 1
ATOM 1140 C C . PRO A 1 143 ? -16.001 8.824 30.776 1.00 77.50 143 PRO A C 1
ATOM 1142 O O . PRO A 1 143 ? -17.154 8.671 31.182 1.00 77.50 143 PRO A O 1
ATOM 1145 N N . ARG A 1 144 ? -14.925 8.425 31.460 1.00 68.88 144 ARG A N 1
ATOM 1146 C CA . ARG A 1 144 ? -14.984 7.979 32.857 1.00 68.88 144 ARG A CA 1
ATOM 1147 C C . ARG A 1 144 ? -15.233 9.145 33.799 1.00 68.88 144 ARG A C 1
ATOM 1149 O O . ARG A 1 144 ? -14.687 10.234 33.518 1.00 68.88 144 ARG A O 1
#

Sequence (144 aa):
MDLDDKEEEEEECDEWSSEKPVPVYYKSLSWDNFNSSSFRHQPMKTPFLTEAPLDCFESILDATGYITVKERPLVISLIQAILGLPSIYFTWDSKLKCFKSVRSLRISGVTASSIQPIIDSILTFGSHMKAIEFVAKQCQLNPR

Solvent-accessible surface area (backbone atoms only — not comparable to full-atom values): 9177 Å² total; per-residue (Å²): 140,82,88,83,81,79,78,80,79,75,80,76,77,63,88,78,69,81,71,76,86,71,88,78,82,75,86,76,78,50,81,78,55,70,76,38,81,84,54,75,79,54,91,66,76,76,92,53,79,84,77,58,57,69,73,70,55,49,66,71,55,55,80,71,74,49,46,77,41,59,66,70,68,49,53,56,34,50,53,30,27,48,73,52,38,69,42,96,54,34,41,73,39,83,86,79,62,34,49,42,65,77,61,57,56,24,44,81,97,44,63,40,80,76,49,46,64,58,51,53,52,44,28,51,50,7,23,52,47,40,51,51,53,51,51,53,52,53,46,69,76,54,70,129

Foldseek 3Di:
DDDDPPPPPPPPPPPPPDDDDDPDDDPPDDPVNCPDPVPPPDPDPDPDPVPDDLVVVVVVCVVVFAAADEPVQVVVQLVCLLVLHHDPQWDADPVVLWIDGPGQYDYRVGDSVVCVVVSVVSRRNSSVNVVVVVVVVVCVVPPD

pLDDT: mean 74.87, std 19.71, range [39.66, 96.69]

Nearest PDB structures (foldseek):
  9g3z-assembly1_F  TM=8.339E-01  e=4.715E-02  Sus scrofa
  9g3y-assembly1_L  TM=5.644E-01  e=3.391E-02  Sus scrofa
  9eoj-assembly1_S  TM=6.972E-01  e=1.354E-01  Xenopus laevis
  9g3z-assembly1_H  TM=5.649E-01  e=8.535E-02  Sus scrofa

Organism: NCBI:txid86635